Protein AF-A0A3A1WUI5-F1 (afdb_monomer_lite)

Structure (mmCIF, N/CA/C/O backbone):
data_AF-A0A3A1WUI5-F1
#
_entry.id   AF-A0A3A1WUI5-F1
#
loop_
_atom_site.group_PDB
_atom_site.id
_atom_site.type_symbol
_atom_site.label_atom_id
_atom_site.label_alt_id
_atom_site.label_comp_id
_atom_site.label_asym_id
_atom_site.label_entity_id
_atom_site.label_seq_id
_atom_site.pdbx_PDB_ins_code
_atom_site.Cartn_x
_atom_site.Cartn_y
_atom_site.Cartn_z
_atom_site.occupancy
_atom_site.B_iso_or_equiv
_atom_site.auth_seq_id
_atom_site.auth_comp_id
_atom_site.auth_asym_id
_atom_site.auth_atom_id
_atom_site.pdbx_PDB_model_num
ATOM 1 N N . MET A 1 1 ? -30.531 -6.056 -12.445 1.00 45.62 1 MET A N 1
ATOM 2 C CA . MET A 1 1 ? -31.572 -5.355 -11.660 1.00 45.62 1 MET A CA 1
ATOM 3 C C . MET A 1 1 ? -31.712 -6.040 -10.310 1.00 45.62 1 MET A C 1
ATOM 5 O O . MET A 1 1 ? -32.461 -6.998 -10.228 1.00 45.62 1 MET A O 1
ATOM 9 N N . VAL A 1 2 ? -30.991 -5.587 -9.278 1.00 35.22 2 VAL A N 1
ATOM 10 C CA . VAL A 1 2 ? -31.335 -5.880 -7.875 1.00 35.22 2 VAL A CA 1
ATOM 11 C C . VAL A 1 2 ? -30.960 -4.663 -7.017 1.00 35.22 2 VAL A C 1
ATOM 13 O O . VAL A 1 2 ? -29.803 -4.431 -6.703 1.00 35.22 2 VAL A O 1
ATOM 16 N N . ASN A 1 3 ? -31.999 -3.867 -6.777 1.00 31.77 3 ASN A N 1
ATOM 17 C CA . ASN A 1 3 ? -32.325 -2.990 -5.651 1.00 31.77 3 ASN A CA 1
ATOM 18 C C . ASN A 1 3 ? -31.252 -2.111 -4.959 1.00 31.77 3 ASN A C 1
ATOM 20 O O . ASN A 1 3 ? -30.552 -2.543 -4.050 1.00 31.77 3 ASN A O 1
ATOM 24 N N . SER A 1 4 ? -31.274 -0.816 -5.300 1.00 47.56 4 SER A N 1
ATOM 25 C CA . SER A 1 4 ? -30.608 0.304 -4.613 1.00 47.56 4 SER A CA 1
ATOM 26 C C . SER A 1 4 ? -31.592 1.104 -3.742 1.00 47.56 4 SER A C 1
ATOM 28 O O . SER A 1 4 ? -31.851 2.277 -4.006 1.00 47.56 4 SER A O 1
ATOM 30 N N . ARG A 1 5 ? -32.168 0.494 -2.704 1.00 44.25 5 ARG A N 1
ATOM 31 C CA . ARG A 1 5 ? -32.944 1.229 -1.689 1.00 44.25 5 ARG A CA 1
ATOM 32 C C . ARG A 1 5 ? -32.400 0.891 -0.308 1.00 44.25 5 ARG A C 1
ATOM 34 O O . ARG A 1 5 ? -32.576 -0.224 0.160 1.00 44.25 5 ARG A O 1
ATOM 41 N N . GLN A 1 6 ? -31.671 1.840 0.276 1.00 50.28 6 GLN A N 1
ATOM 42 C CA . GLN A 1 6 ? -31.306 1.822 1.689 1.00 50.28 6 GLN A CA 1
ATOM 43 C C . GLN A 1 6 ? -32.543 2.204 2.508 1.00 50.28 6 GLN A C 1
ATOM 45 O O . GLN A 1 6 ? -33.218 3.185 2.192 1.00 50.28 6 GLN A O 1
ATOM 50 N N . ASP A 1 7 ? -32.828 1.402 3.529 1.00 43.25 7 ASP A N 1
ATOM 51 C CA . ASP A 1 7 ? -33.959 1.557 4.439 1.00 43.25 7 ASP A CA 1
ATOM 52 C C . ASP A 1 7 ? -33.669 2.689 5.441 1.00 43.25 7 ASP A C 1
ATOM 54 O O . ASP A 1 7 ? -33.014 2.482 6.464 1.00 43.25 7 ASP A O 1
ATOM 58 N N . ALA A 1 8 ? -34.113 3.905 5.119 1.00 48.47 8 ALA A N 1
ATOM 59 C CA . ALA A 1 8 ? -34.216 5.003 6.076 1.00 48.47 8 ALA A CA 1
ATOM 60 C C . ALA A 1 8 ? -35.555 4.876 6.819 1.00 48.47 8 ALA A C 1
ATOM 62 O O . ALA A 1 8 ? -36.607 4.817 6.180 1.00 48.47 8 ALA A O 1
ATOM 63 N N . GLU A 1 9 ? -35.514 4.814 8.148 1.00 54.91 9 GLU A N 1
ATOM 64 C CA . GLU A 1 9 ? -36.695 4.727 9.012 1.00 54.91 9 GLU A CA 1
ATOM 65 C C . GLU A 1 9 ? -36.740 6.003 9.869 1.00 54.91 9 GLU A C 1
ATOM 67 O O . GLU A 1 9 ? -35.699 6.498 10.309 1.00 54.91 9 GLU A O 1
ATOM 72 N N . ILE A 1 10 ? -37.930 6.581 10.021 1.00 56.69 10 ILE A N 1
ATOM 73 C CA . ILE A 1 10 ? -38.166 7.793 10.813 1.00 56.69 10 ILE A CA 1
ATOM 74 C C . ILE A 1 10 ? -38.586 7.320 12.207 1.00 56.69 10 ILE A C 1
ATOM 76 O O . ILE A 1 10 ? -39.480 6.474 12.300 1.00 56.69 10 ILE A O 1
ATOM 80 N N . ASP A 1 11 ? -37.922 7.790 13.263 1.00 58.50 11 ASP A N 1
ATOM 81 C CA . ASP A 1 11 ? -38.319 7.472 14.638 1.00 58.50 11 ASP A CA 1
ATOM 82 C C . ASP A 1 11 ? -39.579 8.248 15.075 1.00 58.50 11 ASP A C 1
ATOM 84 O O . ASP A 1 11 ? -40.109 9.081 14.340 1.00 58.50 11 ASP A O 1
ATOM 88 N N . ASP A 1 12 ? -40.105 7.926 16.259 1.00 55.91 12 ASP A N 1
ATOM 89 C CA . ASP A 1 12 ? -41.347 8.510 16.803 1.00 55.91 12 ASP A CA 1
ATOM 90 C C . ASP A 1 12 ? -41.242 10.038 17.027 1.00 55.91 12 ASP A C 1
ATOM 92 O O . ASP A 1 12 ? -42.260 10.726 17.087 1.00 55.91 12 ASP A O 1
ATOM 96 N N . ASP A 1 13 ? -40.015 10.573 17.064 1.00 68.38 13 ASP A N 1
ATOM 97 C CA . ASP A 1 13 ? -39.696 11.998 17.210 1.00 68.38 13 ASP A CA 1
ATOM 98 C C . ASP A 1 13 ? -39.432 12.700 15.857 1.00 68.38 13 ASP A C 1
ATOM 100 O O . ASP A 1 13 ? -39.257 13.922 15.806 1.00 68.38 13 ASP A O 1
ATOM 104 N N . GLY A 1 14 ? -39.481 11.968 14.738 1.00 56.47 14 GLY A N 1
ATOM 105 C CA . GLY A 1 14 ? -39.323 12.515 13.389 1.00 56.47 14 GLY A CA 1
ATOM 106 C C . GLY A 1 14 ? -37.880 12.558 12.876 1.00 56.47 14 GLY A C 1
ATOM 107 O O . GLY A 1 14 ? -37.644 13.096 11.787 1.00 56.47 14 GLY A O 1
ATOM 108 N N . ASP A 1 15 ? -36.929 11.979 13.603 1.00 49.91 15 ASP A N 1
ATOM 109 C CA . ASP A 1 15 ? -35.526 11.928 13.219 1.00 49.91 15 ASP A CA 1
ATOM 110 C C . ASP A 1 15 ? -35.230 10.711 12.331 1.00 49.91 15 ASP A C 1
ATOM 112 O O . ASP A 1 15 ? -35.761 9.608 12.481 1.00 49.91 15 ASP A O 1
ATOM 116 N N . VAL A 1 16 ? -34.357 10.921 11.342 1.00 50.22 16 VAL A N 1
ATOM 117 C CA . VAL A 1 16 ? -33.936 9.865 10.416 1.00 50.22 16 VAL A CA 1
ATOM 118 C C . VAL A 1 16 ? -32.893 8.996 11.112 1.00 50.22 16 VAL A C 1
ATOM 120 O O . VAL A 1 16 ? -31.732 9.393 11.249 1.00 50.22 16 VAL A O 1
ATOM 123 N N . VAL A 1 17 ? -33.285 7.789 11.517 1.00 46.16 17 VAL A N 1
ATOM 124 C CA . VAL A 1 17 ? -32.397 6.849 12.208 1.00 46.16 17 VAL A CA 1
ATOM 125 C C . VAL A 1 17 ? -31.915 5.775 11.236 1.00 46.16 17 VAL A C 1
ATOM 127 O O . VAL A 1 17 ? -32.689 5.016 10.652 1.00 46.16 17 VAL A O 1
ATOM 130 N N . PHE A 1 18 ? -30.595 5.667 11.072 1.00 48.84 18 PHE A N 1
ATOM 131 C CA . PHE A 1 18 ? -29.987 4.589 10.293 1.00 48.84 18 PHE A CA 1
ATOM 132 C C . PHE A 1 18 ? -29.954 3.295 11.117 1.00 48.84 18 PHE A C 1
ATOM 134 O O . PHE A 1 18 ? -29.299 3.221 12.161 1.00 48.84 18 PHE A O 1
ATOM 141 N N . LYS A 1 19 ? -30.645 2.256 10.632 1.00 48.09 19 LYS A N 1
ATOM 142 C CA . LYS A 1 19 ? -30.745 0.942 11.283 1.00 48.09 19 LYS A CA 1
ATOM 143 C C . LYS A 1 19 ? -29.351 0.339 11.478 1.00 48.09 19 LYS A C 1
ATOM 145 O O . LYS A 1 19 ? -28.619 0.120 10.513 1.00 48.09 19 LYS A O 1
ATOM 150 N N . GLN A 1 20 ? -28.976 0.070 12.729 1.00 49.62 20 GLN A N 1
ATOM 151 C CA . GLN A 1 20 ? -27.672 -0.504 13.055 1.00 49.62 20 GLN A CA 1
ATOM 152 C C . GLN A 1 20 ? -27.514 -1.887 12.405 1.00 49.62 20 GLN A C 1
ATOM 154 O O . GLN A 1 20 ? -28.150 -2.861 12.810 1.00 49.62 20 GLN A O 1
ATOM 159 N N . GLN A 1 21 ? -26.667 -1.974 11.375 1.00 52.66 21 GLN A N 1
ATOM 160 C CA . GLN A 1 21 ? -26.238 -3.248 10.807 1.00 52.66 21 GLN A CA 1
ATOM 161 C C . GLN A 1 21 ? -25.416 -4.022 11.849 1.00 52.66 21 GLN A C 1
ATOM 163 O O . GLN A 1 21 ? -24.629 -3.443 12.597 1.00 52.66 21 GLN A O 1
ATOM 168 N N . ARG A 1 22 ? -25.664 -5.338 11.919 1.00 47.97 22 ARG A N 1
ATOM 169 C CA . ARG A 1 22 ? -25.068 -6.299 12.867 1.00 47.97 22 ARG A CA 1
ATOM 170 C C . ARG A 1 22 ? -23.553 -6.091 13.021 1.00 47.97 22 ARG A C 1
ATOM 172 O O . ARG A 1 22 ? -22.904 -5.764 12.030 1.00 47.97 22 ARG A O 1
ATOM 179 N N . PRO A 1 23 ? -22.971 -6.354 14.207 1.00 53.09 23 PRO A N 1
ATOM 180 C CA . PRO A 1 23 ? -21.544 -6.163 14.420 1.00 53.09 23 PRO A CA 1
ATOM 181 C C . PRO A 1 23 ? -20.758 -7.038 13.444 1.00 53.09 23 PRO A C 1
ATOM 183 O O . PRO A 1 23 ? -20.780 -8.267 13.536 1.00 53.09 23 PRO A O 1
ATOM 186 N N . SER A 1 24 ? -20.058 -6.408 12.504 1.00 66.12 24 SER A N 1
ATOM 187 C CA . SER A 1 24 ? -19.001 -7.087 11.773 1.00 66.12 24 SER A CA 1
ATOM 188 C C . SER A 1 24 ? -17.914 -7.482 12.769 1.00 66.12 24 SER A C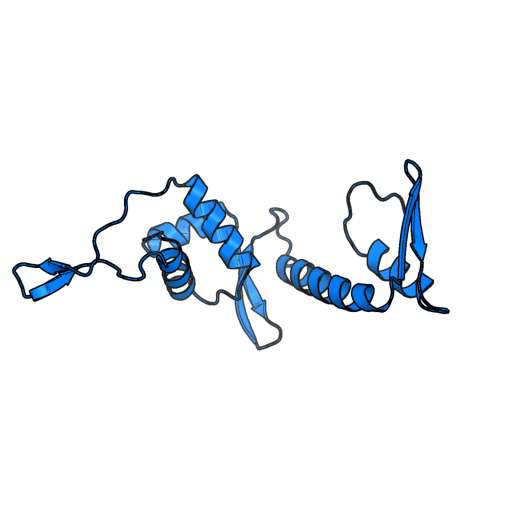 1
ATOM 190 O O . SER A 1 24 ? -17.623 -6.769 13.739 1.00 66.12 24 SER A O 1
ATOM 192 N N . THR A 1 25 ? -17.353 -8.677 12.588 1.00 87.00 25 THR A N 1
ATOM 193 C CA . THR A 1 25 ? -16.299 -9.162 13.479 1.00 87.00 25 THR A CA 1
ATOM 194 C C . THR A 1 25 ? -15.121 -8.191 13.442 1.00 87.00 25 THR A C 1
ATOM 196 O O . THR A 1 25 ? -14.843 -7.567 12.417 1.00 87.00 25 THR A O 1
ATOM 199 N N . LYS A 1 26 ? -14.404 -8.063 14.564 1.00 88.50 26 LYS A N 1
ATOM 200 C CA . LYS A 1 26 ? -13.205 -7.218 14.640 1.00 88.50 26 LYS A CA 1
ATOM 201 C C . LYS A 1 26 ? -12.238 -7.519 13.489 1.00 88.50 26 LYS A C 1
ATOM 203 O O . LYS A 1 26 ? -11.795 -6.592 12.834 1.00 88.50 26 LYS A O 1
ATOM 208 N N . ALA A 1 27 ? -12.000 -8.799 13.195 1.00 87.12 27 ALA A N 1
ATOM 209 C CA . ALA A 1 27 ? -11.146 -9.228 12.089 1.00 87.12 27 ALA A CA 1
ATOM 210 C C . ALA A 1 27 ? -11.614 -8.690 10.724 1.00 87.12 27 ALA A C 1
ATOM 212 O O . ALA A 1 27 ? -10.813 -8.116 9.999 1.00 87.12 27 ALA A O 1
ATOM 213 N N . ALA A 1 28 ? -12.910 -8.796 10.406 1.00 88.44 28 ALA A N 1
ATOM 214 C CA . ALA A 1 28 ? -13.452 -8.261 9.155 1.00 88.44 28 ALA A CA 1
ATOM 215 C C . ALA A 1 28 ? -13.330 -6.732 9.076 1.00 88.44 28 ALA A C 1
ATOM 217 O O . ALA A 1 28 ? -13.125 -6.176 8.002 1.00 88.44 28 ALA A O 1
ATOM 218 N N . ARG A 1 29 ? -13.451 -6.043 10.217 1.00 92.38 29 ARG A N 1
ATOM 219 C CA . ARG A 1 29 ? -13.282 -4.590 10.282 1.00 92.38 29 ARG A CA 1
ATOM 220 C C . ARG A 1 29 ? -11.829 -4.174 10.072 1.00 92.38 29 ARG A C 1
ATOM 222 O O . ARG A 1 29 ? -11.600 -3.210 9.354 1.00 92.38 29 ARG A O 1
ATOM 229 N N . LEU A 1 30 ? -10.878 -4.876 10.687 1.00 91.44 30 LEU A N 1
ATOM 230 C CA . LEU A 1 30 ? -9.451 -4.610 10.496 1.00 91.44 30 LEU A CA 1
ATOM 231 C C . LEU A 1 30 ? -9.045 -4.828 9.035 1.00 91.44 30 LEU A C 1
ATOM 233 O O . LEU A 1 30 ? -8.438 -3.939 8.450 1.00 91.44 30 LEU A O 1
ATOM 237 N N . ASP A 1 31 ? -9.489 -5.928 8.422 1.00 89.25 31 ASP A N 1
ATOM 238 C CA . ASP A 1 31 ? -9.264 -6.197 6.995 1.00 89.25 31 ASP A CA 1
ATOM 239 C C . ASP A 1 31 ? -9.865 -5.085 6.112 1.00 89.25 31 ASP A C 1
ATOM 241 O O . ASP A 1 31 ? -9.190 -4.524 5.254 1.00 89.25 31 ASP A O 1
ATOM 245 N N . ALA A 1 32 ? -11.099 -4.646 6.389 1.00 90.12 32 ALA A N 1
ATOM 246 C CA . ALA A 1 32 ? -11.707 -3.526 5.667 1.00 90.12 32 ALA A CA 1
ATOM 247 C C . ALA A 1 32 ? -10.938 -2.198 5.835 1.00 90.12 32 ALA A C 1
ATOM 249 O O . ALA A 1 32 ? -10.853 -1.414 4.888 1.00 90.12 32 ALA A O 1
ATOM 250 N N . ILE A 1 33 ? -10.367 -1.935 7.018 1.00 91.69 33 ILE A N 1
ATOM 251 C CA . ILE A 1 33 ? -9.512 -0.763 7.254 1.00 91.69 33 ILE A CA 1
ATOM 252 C C . ILE A 1 33 ? -8.234 -0.865 6.418 1.00 91.69 33 ILE A C 1
ATOM 254 O O . ILE A 1 33 ? -7.877 0.107 5.753 1.00 91.69 33 ILE A O 1
ATOM 258 N N . GLU A 1 34 ? -7.564 -2.017 6.413 1.00 88.62 34 GLU A N 1
ATOM 259 C CA . GLU A 1 34 ? -6.355 -2.239 5.612 1.00 88.62 34 GLU A CA 1
ATOM 260 C C . GLU A 1 34 ? -6.626 -2.026 4.121 1.00 88.62 34 GLU A C 1
ATOM 262 O O . GLU A 1 34 ? -5.922 -1.251 3.469 1.00 88.62 34 GLU A O 1
ATOM 267 N N . GLN A 1 35 ? -7.701 -2.621 3.596 1.00 83.06 35 GLN A N 1
ATOM 268 C CA . GLN A 1 35 ? -8.098 -2.448 2.197 1.00 83.06 35 GLN A CA 1
ATOM 269 C C . GLN A 1 35 ? -8.397 -0.984 1.853 1.00 83.06 35 GLN A C 1
ATOM 271 O O . GLN A 1 35 ? -7.988 -0.509 0.790 1.00 83.06 35 GLN A O 1
ATOM 276 N N . ALA A 1 36 ? -9.058 -0.240 2.746 1.00 86.75 36 ALA A N 1
ATOM 277 C CA . ALA A 1 36 ? -9.324 1.185 2.545 1.00 86.75 36 ALA A CA 1
ATOM 278 C C . ALA A 1 3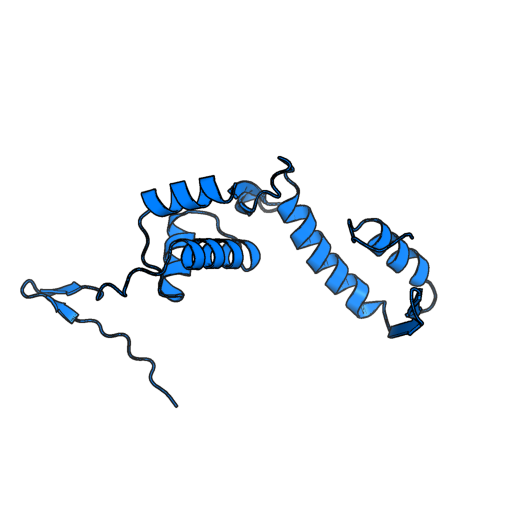6 ? -8.025 2.008 2.484 1.00 86.75 36 ALA A C 1
ATOM 280 O O . ALA A 1 36 ? -7.868 2.845 1.595 1.00 86.75 36 ALA A O 1
ATOM 281 N N . LEU A 1 37 ? -7.067 1.745 3.381 1.00 87.06 37 LEU A N 1
ATOM 282 C CA . LEU A 1 37 ? -5.769 2.432 3.391 1.00 87.06 37 LEU A CA 1
ATOM 283 C C . LEU A 1 37 ? -4.903 2.101 2.161 1.00 87.06 37 LEU A C 1
ATOM 285 O O . LEU A 1 37 ? -4.093 2.933 1.753 1.00 87.06 37 LEU A O 1
ATOM 289 N N . LEU A 1 38 ? -5.062 0.911 1.571 1.00 80.06 38 LEU A N 1
ATOM 290 C CA . LEU A 1 38 ? -4.373 0.507 0.338 1.00 80.06 38 LEU A CA 1
ATOM 291 C C . LEU A 1 38 ? -5.029 1.077 -0.929 1.00 80.06 38 LEU A C 1
ATOM 293 O O . LEU A 1 38 ? -4.340 1.338 -1.917 1.00 80.06 38 LEU A O 1
ATOM 297 N N . SER A 1 39 ? -6.349 1.265 -0.910 1.00 75.88 39 SER A N 1
ATOM 298 C CA . SER A 1 39 ? -7.129 1.639 -2.096 1.00 75.88 39 SER A CA 1
ATOM 299 C C . SER A 1 39 ? -7.225 3.150 -2.311 1.00 75.88 39 SER A C 1
ATOM 301 O O . SER A 1 39 ? -7.310 3.603 -3.455 1.00 75.88 39 SER A O 1
ATOM 303 N N . GLU A 1 40 ? -7.217 3.950 -1.242 1.00 82.88 40 GLU A N 1
ATOM 304 C CA . GLU A 1 40 ? -7.416 5.398 -1.333 1.00 82.88 40 GLU A CA 1
ATOM 305 C C . GLU A 1 40 ? -6.621 6.205 -0.293 1.00 82.88 40 GLU A C 1
ATOM 307 O O . GLU A 1 40 ? -6.108 5.698 0.701 1.00 82.88 40 GLU A O 1
ATOM 312 N N . VAL A 1 41 ? -6.511 7.519 -0.522 1.00 85.38 41 VAL A N 1
ATOM 313 C CA . VAL A 1 41 ? -5.779 8.426 0.374 1.00 85.38 41 VAL A CA 1
ATOM 314 C C . VAL A 1 41 ? -6.677 8.867 1.529 1.00 85.38 41 VAL A C 1
ATOM 316 O O . VAL A 1 41 ? -7.490 9.786 1.390 1.00 85.38 41 VAL A O 1
ATOM 319 N N . ILE A 1 42 ? -6.477 8.260 2.698 1.00 91.06 42 ILE A N 1
ATOM 320 C CA . ILE A 1 42 ? -7.220 8.574 3.921 1.00 91.06 42 ILE A CA 1
ATOM 321 C C . ILE A 1 42 ? -6.486 9.629 4.751 1.00 91.06 42 ILE A C 1
ATOM 323 O O . ILE A 1 42 ? -5.456 9.369 5.365 1.00 91.06 42 ILE A O 1
ATOM 327 N N . THR A 1 43 ? -7.039 10.836 4.822 1.00 91.38 43 THR A N 1
ATOM 328 C CA . THR A 1 43 ? -6.437 11.985 5.529 1.00 91.38 43 THR A CA 1
ATOM 329 C C . THR A 1 43 ? -6.953 12.176 6.955 1.00 91.38 43 THR A C 1
ATOM 331 O O . THR A 1 43 ? -6.336 12.871 7.763 1.00 91.38 43 THR A O 1
ATOM 334 N N . SER A 1 44 ? -8.083 11.553 7.299 1.00 92.88 44 SER A N 1
ATOM 335 C CA . SER A 1 44 ? -8.705 11.671 8.620 1.00 92.88 44 SER A CA 1
ATOM 336 C C . SER A 1 44 ? -9.484 10.412 9.003 1.00 92.88 44 SER A C 1
ATOM 338 O O . SER A 1 44 ? -9.991 9.695 8.144 1.00 92.88 44 SER A O 1
ATOM 340 N N . GLN A 1 45 ? -9.646 10.173 10.306 1.00 92.81 45 GLN A N 1
ATOM 341 C CA . GLN A 1 45 ? -10.495 9.086 10.813 1.00 92.81 45 GLN A CA 1
ATOM 342 C C . GLN A 1 45 ? -11.970 9.281 10.440 1.00 92.81 45 GLN A C 1
ATOM 344 O O . GLN A 1 45 ? -12.667 8.307 10.180 1.00 92.81 45 GLN A O 1
ATOM 349 N N . SER A 1 46 ? -12.443 10.527 10.343 1.00 92.75 46 SER A N 1
ATOM 350 C CA . SER A 1 46 ? -13.800 10.819 9.870 1.00 92.75 46 SER A CA 1
ATOM 351 C C . SER A 1 46 ? -13.991 10.435 8.402 1.00 92.75 46 SER A C 1
ATOM 353 O O . SER A 1 46 ? -15.065 9.975 8.029 1.00 92.75 46 SER A O 1
ATOM 355 N N . GLN A 1 47 ? -12.959 10.598 7.565 1.00 93.81 47 GLN A N 1
ATOM 356 C CA . GLN A 1 47 ? -12.976 10.093 6.190 1.00 93.81 47 GLN A CA 1
ATOM 357 C C . GLN A 1 47 ? -13.012 8.561 6.182 1.00 93.81 47 GLN A C 1
ATOM 359 O O . GLN A 1 47 ? -13.884 7.993 5.534 1.00 93.81 47 GLN A O 1
ATOM 364 N N . LEU A 1 48 ? -12.142 7.905 6.957 1.00 94.19 48 LEU A N 1
ATOM 365 C CA . LEU A 1 48 ? -12.114 6.442 7.069 1.00 94.19 48 LEU A CA 1
ATOM 366 C C . LEU A 1 48 ? -13.461 5.865 7.523 1.00 94.19 48 LEU A C 1
ATOM 368 O O . LEU A 1 48 ? -13.942 4.893 6.958 1.00 94.19 48 LEU A O 1
ATOM 372 N N . SER A 1 49 ? -14.105 6.497 8.505 1.00 93.81 49 SER A N 1
ATOM 373 C CA . SER A 1 49 ? -15.434 6.110 8.988 1.00 93.81 49 SER A CA 1
ATOM 374 C C . SER A 1 49 ? -16.491 6.153 7.880 1.00 93.81 49 SER A C 1
ATOM 376 O O . SER A 1 49 ? -17.285 5.225 7.767 1.00 93.81 49 SER A O 1
ATOM 378 N N . LYS A 1 50 ? -16.471 7.180 7.018 1.00 91.50 50 LYS A N 1
ATOM 379 C CA . LYS A 1 50 ? -17.396 7.280 5.877 1.00 91.50 50 LYS A CA 1
ATOM 380 C C . LYS A 1 50 ? -17.160 6.176 4.851 1.00 91.50 50 LYS A C 1
ATOM 382 O O . LYS A 1 50 ? -18.123 5.592 4.373 1.00 91.50 50 LYS A O 1
ATOM 387 N N . VAL A 1 51 ? -15.898 5.889 4.539 1.00 90.19 51 VAL A N 1
ATOM 388 C CA . VAL A 1 51 ? -15.516 4.807 3.619 1.00 90.19 51 VAL A CA 1
ATOM 389 C C . VAL A 1 51 ? -16.013 3.46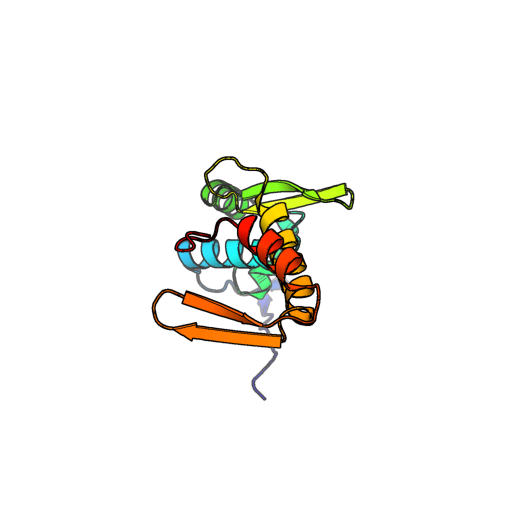8 4.156 1.00 90.19 51 VAL A C 1
ATOM 391 O O . VAL A 1 51 ? -16.727 2.743 3.474 1.00 90.19 51 VAL A O 1
ATOM 394 N N . LEU A 1 52 ? -15.731 3.181 5.422 1.00 90.50 52 LEU A N 1
ATOM 395 C CA . LEU A 1 52 ? -16.180 1.967 6.094 1.00 90.50 52 LEU A CA 1
ATOM 396 C C . LEU A 1 52 ? -17.707 1.843 6.144 1.00 90.50 52 LEU A C 1
ATOM 398 O O . LEU A 1 52 ? -18.232 0.752 5.917 1.00 90.50 52 LEU A O 1
ATOM 402 N N . ALA A 1 53 ? -18.431 2.943 6.354 1.00 90.06 53 ALA A N 1
ATOM 403 C CA . ALA A 1 53 ? -19.892 2.943 6.336 1.00 90.06 53 ALA A CA 1
ATOM 404 C C . ALA A 1 53 ? -20.461 2.526 4.967 1.00 90.06 53 ALA A C 1
ATOM 406 O O . ALA A 1 53 ? -21.450 1.796 4.921 1.00 90.06 53 ALA A O 1
ATOM 407 N N . LEU A 1 54 ? -19.809 2.898 3.854 1.00 85.81 54 LEU A N 1
ATOM 408 C CA . LEU A 1 54 ? -20.186 2.426 2.510 1.00 85.81 54 LEU A CA 1
ATOM 409 C C . LEU A 1 54 ? -20.018 0.907 2.355 1.00 85.81 54 LEU A C 1
ATOM 411 O O . LEU A 1 54 ? -20.742 0.283 1.582 1.00 85.81 54 LEU A O 1
ATOM 415 N N . HIS A 1 55 ? -19.105 0.312 3.121 1.00 82.31 55 HIS A N 1
ATOM 416 C CA . HIS A 1 55 ? -18.874 -1.131 3.187 1.00 82.31 55 HIS A CA 1
ATOM 417 C C . HIS A 1 55 ? -19.671 -1.829 4.307 1.00 82.31 55 HIS A C 1
ATOM 419 O O . HIS A 1 55 ? -19.447 -3.007 4.575 1.00 82.31 55 HIS A O 1
ATOM 425 N N . GLY A 1 56 ? -20.610 -1.129 4.956 1.00 85.12 56 GLY A N 1
ATOM 426 C CA . GLY A 1 56 ? -21.466 -1.684 6.013 1.00 85.12 56 GLY A CA 1
ATOM 427 C C . GLY A 1 56 ? -20.823 -1.734 7.404 1.00 85.12 56 GLY A C 1
ATOM 428 O O . GLY A 1 56 ? -21.322 -2.423 8.293 1.00 85.12 56 GLY A O 1
ATOM 429 N N . PHE A 1 57 ? -19.718 -1.015 7.620 1.00 86.25 57 PHE A N 1
ATOM 430 C CA . PHE A 1 57 ? -19.024 -0.922 8.905 1.00 86.25 57 PHE A CA 1
ATOM 431 C C . PHE A 1 57 ? -19.317 0.422 9.581 1.00 86.25 57 PHE A C 1
ATOM 433 O O . PHE A 1 57 ? -18.690 1.434 9.276 1.00 86.25 57 PHE A O 1
ATOM 440 N N . ASN A 1 58 ? -20.228 0.424 10.558 1.00 88.00 58 ASN A N 1
ATOM 441 C CA . ASN A 1 58 ? -20.465 1.593 11.406 1.00 88.00 58 ASN A CA 1
ATOM 442 C C . ASN A 1 58 ? -19.583 1.536 12.658 1.00 88.00 58 ASN A C 1
ATOM 444 O O . ASN A 1 58 ? -19.716 0.643 13.494 1.00 88.00 58 ASN A O 1
ATOM 448 N N . VAL A 1 59 ? -18.655 2.485 12.776 1.00 87.75 59 VAL A N 1
ATOM 449 C CA . VAL A 1 59 ? -17.597 2.481 13.794 1.00 87.75 59 VAL A CA 1
ATOM 450 C C . VAL A 1 59 ? -17.446 3.862 14.417 1.00 87.75 59 VAL A C 1
ATOM 452 O O . VAL A 1 59 ? -17.566 4.881 13.737 1.00 87.75 59 VAL A O 1
ATOM 455 N N . THR A 1 60 ? -17.167 3.906 15.720 1.00 89.06 60 THR A N 1
ATOM 456 C CA . THR A 1 60 ? -16.890 5.173 16.409 1.00 89.06 60 THR A CA 1
ATOM 457 C C . THR A 1 60 ? -15.453 5.619 16.163 1.00 89.06 60 THR A C 1
ATOM 459 O O . THR A 1 60 ? -14.576 4.808 15.852 1.00 89.06 60 THR A O 1
ATOM 462 N N . GLN A 1 61 ? -15.180 6.905 16.384 1.00 88.81 61 GLN A N 1
ATOM 463 C CA . GLN A 1 61 ? -13.818 7.434 16.314 1.00 88.81 61 GLN A CA 1
ATOM 464 C C . GLN A 1 61 ? -12.878 6.745 17.323 1.00 88.81 61 GLN A C 1
ATOM 466 O O . GLN A 1 61 ? -11.740 6.437 16.976 1.00 88.81 61 GLN A O 1
ATOM 471 N N . ALA A 1 62 ? -13.362 6.419 18.527 1.00 90.06 62 ALA A N 1
ATOM 472 C CA . ALA A 1 62 ? -12.573 5.715 19.537 1.00 90.06 62 ALA A CA 1
ATOM 473 C C . ALA A 1 62 ? -12.212 4.283 19.102 1.00 90.06 62 ALA A C 1
ATOM 475 O O . ALA A 1 62 ? -11.092 3.829 19.335 1.00 90.06 62 ALA A O 1
ATOM 476 N N . THR A 1 63 ? -13.142 3.581 18.447 1.00 91.50 63 THR A N 1
ATOM 477 C CA . THR A 1 63 ? -12.898 2.249 17.872 1.00 91.50 63 THR A CA 1
ATOM 478 C C . THR A 1 63 ? -11.858 2.325 16.762 1.00 91.50 63 THR A C 1
ATOM 480 O O . THR A 1 63 ? -10.868 1.605 16.815 1.00 91.50 63 THR A O 1
ATOM 483 N N . LEU A 1 64 ? -12.030 3.262 15.824 1.00 93.88 64 LEU A N 1
ATOM 484 C CA . LEU A 1 64 ? -11.083 3.479 14.732 1.00 93.88 64 LEU A CA 1
ATOM 485 C C . LEU A 1 64 ? -9.687 3.847 15.216 1.00 93.88 64 LEU A C 1
ATOM 487 O O . LEU A 1 64 ? -8.715 3.389 14.632 1.00 93.88 64 LEU A O 1
ATOM 491 N N . SER A 1 65 ? -9.570 4.664 16.265 1.00 92.62 65 SER A N 1
ATOM 492 C CA . SER A 1 65 ? -8.263 4.989 16.834 1.00 92.62 65 SER A CA 1
ATOM 493 C C . SER A 1 65 ? -7.547 3.730 17.308 1.00 92.62 65 SER A C 1
ATOM 495 O O . SER A 1 65 ? -6.410 3.507 16.917 1.00 92.62 65 SER A O 1
ATOM 497 N N . ARG A 1 66 ? -8.236 2.879 18.077 1.00 92.69 66 ARG A N 1
ATOM 498 C CA . ARG A 1 66 ? -7.662 1.628 18.588 1.00 92.69 66 ARG A CA 1
ATOM 499 C C . ARG A 1 66 ?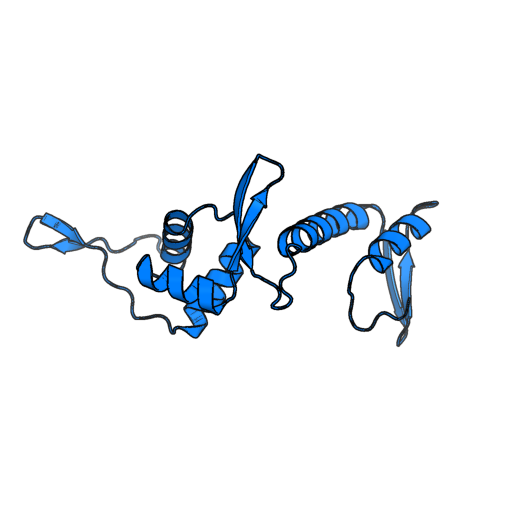 -7.323 0.643 17.476 1.00 92.69 66 ARG A C 1
ATOM 501 O O . ARG A 1 66 ? -6.276 0.019 17.538 1.00 92.69 66 ARG A O 1
ATOM 508 N N . ASP A 1 67 ? -8.193 0.510 16.478 1.00 93.81 67 ASP A N 1
ATOM 509 C CA . ASP A 1 67 ? -7.953 -0.380 15.342 1.00 93.81 67 ASP A CA 1
ATOM 510 C C . ASP A 1 67 ? -6.742 0.094 14.513 1.00 93.81 67 ASP A C 1
ATOM 512 O O . ASP A 1 67 ? -5.911 -0.719 14.122 1.00 93.81 67 ASP A O 1
ATOM 516 N N . LEU A 1 68 ? -6.606 1.408 14.285 1.00 92.44 68 LEU A N 1
ATOM 517 C CA . LEU A 1 68 ? -5.448 1.996 13.600 1.00 92.44 68 LEU A CA 1
ATOM 518 C C . LEU A 1 68 ? -4.151 1.782 14.388 1.00 92.44 68 LEU A C 1
ATOM 520 O O . LEU A 1 68 ? -3.127 1.474 13.783 1.00 92.44 68 LEU A O 1
ATOM 524 N N . ASP A 1 69 ? -4.194 1.917 15.714 1.00 89.69 69 ASP A N 1
ATOM 525 C CA . ASP A 1 69 ? -3.048 1.620 16.577 1.00 89.69 69 ASP A CA 1
ATOM 526 C C . ASP A 1 69 ? -2.681 0.123 16.510 1.00 89.69 69 ASP A C 1
ATOM 528 O O . ASP A 1 69 ? -1.507 -0.227 16.420 1.00 89.69 69 ASP A O 1
ATOM 532 N N . GLU A 1 70 ? -3.678 -0.767 16.495 1.00 90.38 70 GLU A N 1
ATOM 533 C CA . GLU A 1 70 ? -3.491 -2.224 16.446 1.00 90.38 70 GLU A CA 1
ATOM 534 C C . GLU A 1 70 ? -2.838 -2.707 15.149 1.00 90.38 70 GLU A C 1
ATOM 536 O O . GLU A 1 70 ? -1.955 -3.564 15.190 1.00 90.38 70 GLU A O 1
ATOM 541 N N . ILE A 1 71 ? -3.216 -2.126 14.009 1.00 85.38 71 ILE A N 1
ATOM 542 C CA . ILE A 1 71 ? -2.598 -2.431 12.708 1.00 85.38 71 ILE A CA 1
ATOM 543 C C . ILE A 1 71 ? -1.334 -1.598 12.444 1.00 85.38 71 ILE A C 1
ATOM 545 O O . ILE A 1 71 ? -0.807 -1.599 11.333 1.00 85.38 71 ILE A O 1
ATOM 549 N N . ASN A 1 72 ? -0.836 -0.872 13.451 1.00 85.69 72 ASN A N 1
ATOM 550 C CA . ASN A 1 72 ? 0.336 0.001 13.359 1.00 85.69 72 ASN A CA 1
ATOM 551 C C . ASN A 1 72 ? 0.242 1.032 12.219 1.00 85.69 72 ASN A C 1
ATOM 553 O O . ASN A 1 72 ? 1.232 1.319 11.541 1.00 85.69 72 ASN A O 1
ATOM 557 N N . ALA A 1 73 ? -0.942 1.600 11.982 1.00 86.81 73 ALA A N 1
ATOM 558 C CA . ALA A 1 73 ? -1.117 2.636 10.977 1.00 86.81 73 ALA A CA 1
ATOM 559 C C . ALA A 1 73 ? -0.400 3.929 11.394 1.00 86.81 73 ALA A C 1
ATOM 561 O O . ALA A 1 73 ? -0.568 4.445 12.500 1.00 86.81 73 ALA A O 1
ATOM 562 N N . VAL A 1 74 ? 0.369 4.504 10.474 1.00 85.56 74 VAL A N 1
ATOM 563 C CA . VAL A 1 74 ? 1.157 5.718 10.701 1.00 85.56 74 VAL A CA 1
ATOM 564 C C . VAL A 1 74 ? 0.658 6.866 9.838 1.00 85.56 74 VAL A C 1
ATOM 566 O O . VAL A 1 74 ? 0.157 6.678 8.731 1.00 85.56 74 VAL A O 1
ATOM 569 N N . LYS A 1 75 ? 0.816 8.093 10.339 1.00 85.81 75 LYS A N 1
ATOM 570 C CA . LYS A 1 75 ? 0.580 9.305 9.552 1.00 85.81 75 LYS A CA 1
ATOM 571 C C . LYS A 1 75 ? 1.848 9.695 8.818 1.00 85.81 75 LYS A C 1
ATOM 573 O O . LYS A 1 75 ? 2.881 9.916 9.450 1.00 85.81 75 LYS A O 1
ATOM 578 N N . ILE A 1 76 ? 1.751 9.881 7.512 1.00 80.31 76 ILE A N 1
ATOM 579 C CA . ILE A 1 76 ? 2.853 10.402 6.710 1.00 80.31 76 ILE A CA 1
ATOM 580 C C . ILE A 1 76 ? 2.442 11.657 5.952 1.00 80.31 76 ILE A C 1
ATOM 582 O O . ILE A 1 76 ? 1.259 11.897 5.713 1.00 80.31 76 ILE A O 1
ATOM 586 N N . ARG A 1 77 ? 3.432 12.457 5.555 1.00 79.19 77 ARG A N 1
ATOM 587 C CA . ARG A 1 77 ? 3.223 13.603 4.673 1.00 79.19 77 ARG A CA 1
ATOM 588 C C . ARG A 1 77 ? 3.421 13.177 3.221 1.00 79.19 77 ARG A C 1
ATOM 590 O O . ARG A 1 77 ? 4.472 12.659 2.862 1.00 79.19 77 ARG A O 1
ATOM 597 N N . LEU A 1 78 ? 2.400 13.413 2.409 1.00 72.81 78 LEU A N 1
ATOM 598 C CA . LEU A 1 78 ? 2.391 13.180 0.973 1.00 72.81 78 LEU A CA 1
ATOM 599 C C . LEU A 1 78 ? 3.214 14.245 0.241 1.00 72.81 78 LEU A C 1
ATOM 601 O O . LEU A 1 78 ? 3.460 15.335 0.757 1.00 72.81 78 LEU A O 1
ATOM 605 N N . THR A 1 79 ? 3.567 13.958 -1.012 1.00 68.94 79 THR A N 1
ATOM 606 C CA . THR A 1 79 ? 4.272 14.903 -1.902 1.00 68.94 79 THR A CA 1
ATOM 607 C C . THR A 1 79 ? 3.482 16.176 -2.198 1.00 68.94 79 THR A C 1
ATOM 609 O O . THR A 1 79 ? 4.078 17.190 -2.534 1.00 68.94 79 THR A O 1
ATOM 612 N N . ASP A 1 80 ? 2.156 16.138 -2.065 1.00 75.38 80 ASP A N 1
ATOM 613 C CA . ASP A 1 80 ? 1.281 17.309 -2.197 1.00 75.38 80 ASP A CA 1
ATOM 614 C C . ASP A 1 80 ? 1.116 18.093 -0.875 1.00 75.38 80 ASP A C 1
ATOM 616 O O . ASP A 1 80 ? 0.344 19.046 -0.803 1.00 75.38 80 ASP A O 1
ATOM 620 N N . GLY A 1 81 ? 1.830 17.693 0.184 1.00 76.69 81 GLY A N 1
ATOM 621 C CA . GLY A 1 81 ? 1.836 18.342 1.495 1.00 76.69 81 GLY A CA 1
ATOM 622 C C . GLY A 1 81 ? 0.756 17.860 2.469 1.00 76.69 81 GLY A C 1
ATOM 623 O O . GLY A 1 81 ? 0.862 18.149 3.672 1.00 76.69 81 GLY A O 1
ATOM 624 N N . ARG A 1 82 ? -0.245 17.096 2.010 1.00 82.69 82 ARG A N 1
ATOM 625 C CA . ARG A 1 82 ? -1.301 16.544 2.877 1.00 82.69 82 ARG A CA 1
ATOM 626 C C . ARG A 1 82 ? -0.744 15.464 3.804 1.00 82.69 82 ARG A C 1
ATOM 628 O O . ARG A 1 82 ? 0.268 14.840 3.507 1.00 82.69 82 ARG A O 1
ATOM 635 N N . ILE A 1 83 ? -1.402 15.250 4.942 1.00 82.50 83 ILE A N 1
ATOM 636 C CA . ILE A 1 83 ? -1.073 14.162 5.872 1.00 82.50 83 ILE A CA 1
ATOM 637 C C . ILE A 1 83 ? -2.105 13.050 5.693 1.00 82.50 83 ILE A C 1
ATOM 639 O O . ILE A 1 83 ? -3.302 13.334 5.703 1.00 82.50 83 ILE A O 1
ATOM 643 N N . ALA A 1 84 ? -1.651 11.809 5.536 1.00 87.31 84 ALA A N 1
ATOM 644 C CA . ALA A 1 84 ? -2.509 10.643 5.344 1.00 87.31 84 ALA A CA 1
ATOM 645 C C . ALA A 1 84 ? -2.074 9.458 6.212 1.00 87.31 84 ALA A C 1
ATOM 647 O O . ALA A 1 84 ? -0.900 9.343 6.567 1.00 87.31 84 ALA A O 1
ATOM 648 N N . TYR A 1 85 ? -3.035 8.607 6.558 1.00 87.69 85 TYR A N 1
ATOM 649 C CA . TYR A 1 85 ? -2.821 7.329 7.227 1.00 87.69 85 TYR A CA 1
ATOM 650 C C . TYR A 1 85 ? -2.360 6.280 6.218 1.00 87.69 85 TYR A C 1
ATOM 652 O O . TYR A 1 85 ? -2.919 6.198 5.126 1.00 87.69 85 TYR A O 1
ATOM 660 N N . VAL A 1 86 ? -1.381 5.467 6.608 1.00 83.31 86 VAL A N 1
ATOM 661 C CA . VAL A 1 86 ? -0.911 4.298 5.857 1.00 83.31 86 VAL A CA 1
ATOM 662 C C . VAL A 1 86 ? -0.565 3.156 6.796 1.00 83.31 86 VAL A C 1
ATOM 664 O O . VAL A 1 86 ? -0.243 3.394 7.958 1.00 83.31 86 VAL A O 1
ATOM 667 N N . LEU A 1 87 ? -0.621 1.925 6.291 1.00 81.75 87 LEU A N 1
ATOM 668 C CA . LEU A 1 87 ? -0.256 0.743 7.064 1.00 81.75 87 LEU A CA 1
ATOM 669 C C . LEU A 1 87 ? 1.250 0.753 7.361 1.00 81.75 87 LEU A C 1
ATOM 671 O O . LEU A 1 87 ? 2.056 0.957 6.455 1.00 81.75 87 LEU A O 1
ATOM 675 N N . GLY A 1 88 ? 1.633 0.570 8.624 1.00 66.12 88 GLY A N 1
ATOM 676 C CA . GLY A 1 88 ? 3.028 0.361 8.995 1.00 66.12 88 GLY A CA 1
ATOM 677 C C . GLY A 1 88 ? 3.424 -1.088 8.732 1.00 66.12 88 GLY A C 1
ATOM 678 O O . GLY A 1 88 ? 2.695 -2.005 9.087 1.00 66.12 88 GLY A O 1
ATOM 679 N N . ASP A 1 89 ? 4.598 -1.323 8.155 1.00 60.41 89 ASP A N 1
ATOM 680 C CA . ASP A 1 89 ? 5.100 -2.673 7.849 1.00 60.41 89 ASP A CA 1
ATOM 681 C C . ASP A 1 89 ? 5.646 -3.433 9.078 1.00 60.41 89 ASP A C 1
ATOM 683 O O . ASP A 1 89 ? 6.371 -4.417 8.943 1.00 60.41 89 ASP A O 1
ATOM 687 N N . GLY A 1 90 ? 5.344 -2.970 10.296 1.00 43.19 90 GLY A N 1
ATOM 688 C CA . GLY A 1 90 ? 5.860 -3.544 11.542 1.00 43.19 90 GLY A CA 1
ATOM 689 C C . GLY A 1 90 ? 7.369 -3.358 11.758 1.00 43.19 90 GLY A C 1
ATOM 690 O O . GLY A 1 90 ? 7.873 -3.724 12.817 1.00 43.19 90 GLY A O 1
ATOM 691 N N . THR A 1 91 ? 8.095 -2.750 10.813 1.00 43.22 91 THR A N 1
ATOM 692 C CA . THR A 1 91 ? 9.545 -2.500 10.919 1.00 43.22 91 THR A CA 1
ATOM 693 C C . THR A 1 91 ? 9.881 -1.046 11.260 1.00 43.22 91 THR A C 1
ATOM 695 O O . THR A 1 91 ? 11.043 -0.646 11.265 1.00 43.22 91 THR A O 1
ATOM 698 N N . GLY A 1 92 ? 8.863 -0.237 11.582 1.00 42.12 92 GLY A N 1
ATOM 699 C CA . GLY A 1 92 ? 9.022 1.196 11.845 1.00 42.12 92 GLY A CA 1
ATOM 700 C C . GLY A 1 92 ? 9.402 1.992 10.595 1.00 42.12 92 GLY A C 1
ATOM 701 O O . GLY A 1 92 ? 9.811 3.152 10.704 1.00 42.12 92 GLY A O 1
ATOM 702 N N . ASN A 1 93 ? 9.278 1.390 9.410 1.00 41.38 93 ASN A N 1
ATOM 703 C CA . ASN A 1 93 ? 9.777 1.987 8.193 1.00 41.38 93 ASN A CA 1
ATOM 704 C C . ASN A 1 93 ? 8.688 2.835 7.536 1.00 41.38 93 ASN A C 1
ATOM 706 O O . ASN A 1 93 ? 7.580 2.397 7.232 1.00 41.38 93 ASN A O 1
ATOM 710 N N . ARG A 1 94 ? 9.025 4.100 7.296 1.00 47.22 94 ARG A N 1
ATOM 711 C CA . ARG A 1 94 ? 8.166 5.148 6.719 1.00 47.22 94 ARG A CA 1
ATOM 712 C C . ARG A 1 94 ? 7.868 4.921 5.223 1.00 47.22 94 ARG A C 1
ATOM 714 O O . ARG A 1 94 ? 7.534 5.869 4.518 1.00 47.22 94 ARG A O 1
ATOM 721 N N . HIS A 1 95 ? 8.014 3.686 4.744 1.00 44.16 95 HIS A N 1
ATOM 722 C CA . HIS A 1 95 ? 8.144 3.327 3.335 1.00 44.16 95 HIS A CA 1
ATOM 723 C C . HIS A 1 95 ? 6.857 2.830 2.684 1.00 44.16 95 HIS A C 1
ATOM 725 O O . HIS A 1 95 ? 6.865 2.678 1.475 1.00 44.16 95 HIS A O 1
ATOM 731 N N . ALA A 1 96 ? 5.745 2.651 3.405 1.00 45.06 96 ALA A N 1
ATOM 732 C CA . ALA A 1 96 ? 4.507 2.116 2.819 1.00 45.06 96 ALA A CA 1
ATOM 733 C C . ALA A 1 96 ? 3.964 2.931 1.624 1.00 45.06 96 ALA A C 1
ATOM 735 O O . ALA A 1 96 ? 3.344 2.380 0.720 1.00 45.06 96 ALA A O 1
ATOM 736 N N . MET A 1 97 ? 4.225 4.243 1.568 1.00 43.81 97 MET A N 1
ATOM 737 C CA . MET A 1 97 ? 3.903 5.042 0.377 1.00 43.81 97 MET A CA 1
ATOM 738 C C . MET A 1 97 ? 4.981 5.080 -0.683 1.00 43.81 97 MET A C 1
ATOM 740 O O . MET A 1 97 ? 4.637 5.304 -1.842 1.00 43.81 97 MET A O 1
ATOM 744 N N . ASP A 1 98 ? 6.239 4.862 -0.311 1.00 46.06 98 ASP A N 1
ATOM 745 C CA . ASP A 1 98 ? 7.267 4.609 -1.308 1.00 46.06 98 ASP A CA 1
ATOM 746 C C . ASP A 1 98 ? 6.970 3.274 -1.981 1.00 46.06 98 ASP A C 1
ATOM 748 O O . ASP A 1 98 ? 6.877 3.267 -3.192 1.00 46.06 98 ASP A O 1
ATOM 752 N N . THR A 1 99 ? 6.666 2.190 -1.266 1.00 45.97 99 THR A N 1
ATOM 753 C CA . THR A 1 99 ? 6.314 0.899 -1.877 1.00 45.97 99 THR A CA 1
ATOM 754 C C . THR A 1 99 ? 5.036 0.958 -2.701 1.00 45.97 99 THR A C 1
ATOM 756 O O . THR A 1 99 ? 5.093 0.576 -3.853 1.00 45.97 99 THR A O 1
ATOM 759 N N . VAL A 1 100 ? 3.915 1.524 -2.232 1.00 47.47 100 VAL A N 1
ATOM 760 C CA . VAL A 1 100 ? 2.682 1.565 -3.061 1.00 47.47 100 VAL A CA 1
ATOM 761 C C . VAL A 1 100 ? 2.836 2.463 -4.301 1.00 47.47 100 VAL A C 1
ATOM 763 O O . VAL A 1 100 ? 2.321 2.144 -5.377 1.00 47.47 100 VAL A O 1
ATOM 766 N N . ARG A 1 101 ? 3.557 3.592 -4.202 1.00 47.66 101 ARG A N 1
ATOM 767 C CA . ARG A 1 101 ? 3.824 4.455 -5.369 1.00 47.66 101 ARG A CA 1
ATOM 768 C C . ARG A 1 101 ? 4.886 3.874 -6.287 1.00 47.66 101 ARG A C 1
ATOM 770 O O . ARG A 1 101 ? 4.730 4.009 -7.497 1.00 47.66 101 ARG A O 1
ATOM 777 N N . ILE A 1 102 ? 5.924 3.246 -5.740 1.00 51.38 102 ILE A N 1
ATOM 778 C CA . ILE A 1 102 ? 6.929 2.501 -6.496 1.00 51.38 102 ILE A CA 1
ATOM 779 C C . ILE A 1 102 ? 6.223 1.351 -7.199 1.00 51.38 102 ILE A C 1
ATOM 781 O O . ILE A 1 102 ? 6.304 1.316 -8.407 1.00 51.38 102 ILE A O 1
ATOM 785 N N . ASP A 1 103 ? 5.415 0.531 -6.539 1.00 55.62 103 ASP A N 1
ATOM 786 C CA . ASP A 1 103 ? 4.686 -0.588 -7.146 1.00 55.62 103 ASP A CA 1
ATOM 787 C C . ASP A 1 103 ? 3.779 -0.135 -8.292 1.00 55.62 103 ASP A C 1
ATOM 789 O O . ASP A 1 103 ? 3.821 -0.709 -9.378 1.00 55.62 103 ASP A O 1
ATOM 793 N N . GLN A 1 104 ? 3.007 0.944 -8.119 1.00 54.25 104 GLN A N 1
ATOM 794 C CA . GLN A 1 104 ? 2.174 1.463 -9.209 1.00 54.25 104 GLN A CA 1
ATOM 795 C C . GLN A 1 104 ? 2.986 2.137 -10.327 1.00 54.25 104 GLN A C 1
ATOM 797 O O . GLN A 1 104 ? 2.605 2.062 -11.497 1.00 54.25 104 GLN A O 1
ATOM 802 N N . GLN A 1 105 ? 4.079 2.830 -9.999 1.00 55.00 105 GLN A N 1
ATOM 803 C CA . GLN A 1 105 ? 4.964 3.455 -10.983 1.00 55.00 105 GLN A CA 1
ATOM 804 C C . GLN A 1 105 ? 5.756 2.400 -11.755 1.00 55.00 105 GLN A C 1
ATOM 806 O O . GLN A 1 105 ? 5.881 2.501 -12.970 1.00 55.00 105 GLN A O 1
ATOM 811 N N . VAL A 1 106 ? 6.239 1.371 -11.074 1.00 60.62 106 VAL A N 1
ATOM 812 C CA . VAL A 1 106 ? 6.902 0.190 -11.614 1.00 60.62 106 VAL A CA 1
ATOM 813 C C . VAL A 1 106 ? 5.929 -0.573 -12.494 1.00 60.62 106 VAL A C 1
ATOM 815 O O . VAL A 1 106 ? 6.253 -0.795 -13.653 1.00 60.62 106 VAL A O 1
ATOM 818 N N . ALA A 1 107 ? 4.705 -0.852 -12.041 1.00 63.41 107 ALA A N 1
ATOM 819 C CA . ALA A 1 107 ? 3.679 -1.489 -12.866 1.00 63.41 107 ALA A CA 1
ATOM 820 C C . ALA A 1 107 ? 3.385 -0.685 -14.145 1.00 63.41 107 ALA A C 1
ATOM 822 O O . ALA A 1 107 ? 3.364 -1.250 -15.238 1.00 63.41 107 ALA A O 1
ATOM 823 N N . ARG A 1 108 ? 3.237 0.645 -14.044 1.00 62.44 108 ARG A N 1
ATOM 824 C CA . ARG A 1 108 ? 3.046 1.530 -15.211 1.00 62.44 108 ARG A CA 1
ATOM 825 C C . ARG A 1 108 ? 4.255 1.563 -16.142 1.00 62.44 108 ARG A C 1
ATOM 827 O O . ARG A 1 108 ? 4.089 1.612 -17.356 1.00 62.44 108 ARG A O 1
ATOM 834 N N . THR A 1 109 ? 5.461 1.545 -1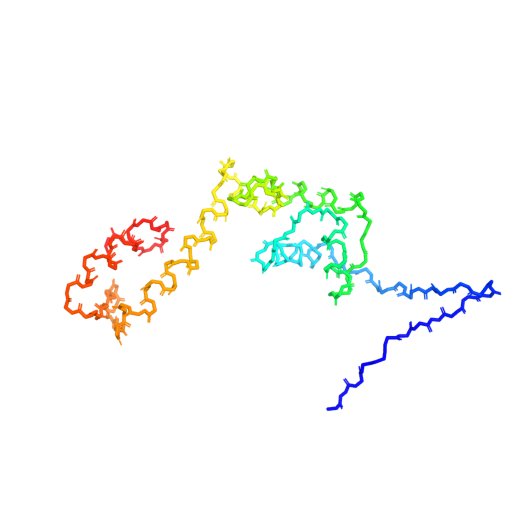5.586 1.00 62.88 109 THR A N 1
ATOM 835 C CA . THR A 1 109 ? 6.695 1.653 -16.369 1.00 62.88 109 THR A CA 1
ATOM 836 C C . THR A 1 109 ? 7.030 0.326 -17.051 1.00 62.88 109 THR A C 1
ATOM 838 O O . THR A 1 109 ? 7.404 0.310 -18.218 1.00 62.88 109 THR A O 1
ATOM 841 N N . LEU A 1 110 ? 6.826 -0.800 -16.367 1.00 68.62 110 LEU A N 1
ATOM 842 C CA . LEU A 1 110 ? 7.000 -2.138 -16.926 1.00 68.62 110 LEU A CA 1
ATOM 843 C C . LEU A 1 110 ? 5.916 -2.478 -17.960 1.00 68.62 110 LEU A C 1
ATOM 845 O O . LEU A 1 110 ? 6.229 -3.128 -18.954 1.00 68.62 110 LEU A O 1
ATOM 849 N N . SER A 1 111 ? 4.682 -1.982 -17.796 1.00 68.69 111 SER A N 1
ATOM 850 C CA . SER A 1 111 ? 3.556 -2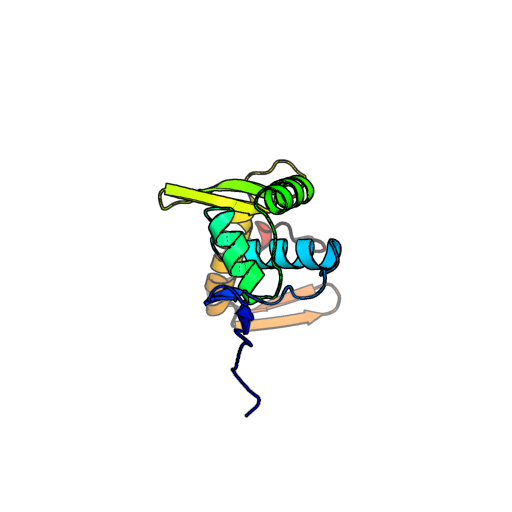.225 -18.718 1.00 68.69 111 SER A CA 1
ATOM 851 C C . SER A 1 111 ? 3.823 -1.813 -20.173 1.00 68.69 111 SER A C 1
ATOM 853 O O . SER A 1 111 ? 3.151 -2.329 -21.061 1.00 68.69 111 SER A O 1
ATOM 855 N N . GLY A 1 112 ? 4.752 -0.886 -20.428 1.00 77.69 112 GLY A N 1
ATOM 856 C CA . GLY A 1 112 ? 5.147 -0.480 -21.785 1.00 77.69 112 GLY A CA 1
ATOM 857 C C . GLY A 1 112 ? 6.491 -1.045 -22.250 1.00 77.69 112 GLY A C 1
ATOM 858 O O . GLY A 1 112 ? 6.874 -0.840 -23.399 1.00 77.69 112 GLY A O 1
ATOM 859 N N . LEU A 1 113 ? 7.226 -1.718 -21.362 1.00 86.06 113 LEU A N 1
ATOM 860 C CA . LEU A 1 113 ? 8.595 -2.177 -21.606 1.00 86.06 113 LEU A CA 1
ATOM 861 C C . LEU A 1 113 ? 8.723 -3.698 -21.625 1.00 86.06 113 LEU A C 1
ATOM 863 O O . LEU A 1 113 ? 9.731 -4.200 -22.106 1.00 86.06 113 LEU A O 1
ATOM 867 N N . VAL A 1 114 ? 7.725 -4.427 -21.130 1.00 88.94 114 VAL A N 1
ATOM 868 C CA . VAL A 1 114 ? 7.675 -5.888 -21.183 1.00 88.94 114 VAL A CA 1
ATOM 869 C C . VAL A 1 114 ? 6.742 -6.310 -22.310 1.00 88.94 114 VAL A C 1
ATOM 871 O O . VAL A 1 114 ? 5.550 -6.019 -22.279 1.00 88.94 114 VAL A O 1
ATOM 874 N N . THR A 1 115 ? 7.289 -6.990 -23.313 1.00 90.94 115 THR A N 1
ATOM 875 C CA . THR A 1 115 ? 6.523 -7.486 -24.465 1.00 90.94 115 THR A CA 1
ATOM 876 C C . THR A 1 115 ? 6.031 -8.911 -24.255 1.00 90.94 115 THR A C 1
ATOM 878 O O . THR A 1 115 ? 4.972 -9.270 -24.756 1.00 90.94 115 THR A O 1
ATOM 881 N N . GLU A 1 116 ? 6.793 -9.726 -23.524 1.00 91.31 116 GLU A N 1
ATOM 882 C CA . GLU A 1 116 ? 6.466 -11.127 -23.259 1.00 91.31 116 GLU A CA 1
ATOM 883 C C . GLU A 1 116 ? 7.152 -11.601 -21.974 1.00 91.31 116 GLU A C 1
ATOM 885 O O . GLU A 1 116 ? 8.249 -11.145 -21.644 1.00 91.31 116 GLU A O 1
ATOM 890 N N . VAL A 1 117 ? 6.526 -12.548 -21.274 1.00 92.06 117 VAL A N 1
ATOM 891 C CA . VAL A 1 117 ? 7.120 -13.256 -20.137 1.00 92.06 117 VAL A CA 1
ATOM 892 C C . VAL A 1 117 ? 6.952 -14.758 -20.342 1.00 92.06 117 VAL A C 1
ATOM 894 O O . VAL A 1 117 ? 5.837 -15.244 -20.523 1.00 92.06 117 VAL A O 1
ATOM 897 N N . ALA A 1 118 ? 8.058 -15.489 -20.270 1.00 93.12 118 ALA A N 1
ATOM 898 C CA . ALA A 1 118 ? 8.104 -16.945 -20.291 1.00 93.12 118 ALA A CA 1
ATOM 899 C C . ALA A 1 118 ? 8.784 -17.465 -19.018 1.00 93.12 118 ALA A C 1
ATOM 901 O O . ALA A 1 118 ? 9.477 -16.727 -18.319 1.00 93.12 118 ALA A O 1
ATOM 902 N N . HIS A 1 119 ? 8.600 -18.744 -18.701 1.00 95.31 119 HIS A N 1
ATOM 903 C CA . HIS A 1 119 ? 9.251 -19.364 -17.550 1.00 95.31 119 HIS A CA 1
ATOM 904 C C . HIS A 1 119 ? 9.661 -20.804 -17.854 1.00 95.31 119 HIS A C 1
ATOM 906 O O . HIS A 1 119 ? 9.008 -21.502 -18.631 1.00 95.31 119 HIS A O 1
ATOM 912 N N . ALA A 1 120 ? 10.746 -21.241 -17.222 1.00 91.12 120 ALA A N 1
ATOM 913 C CA . ALA A 1 120 ? 11.231 -22.611 -17.240 1.00 91.12 120 ALA A CA 1
ATOM 914 C C . ALA A 1 120 ? 11.835 -22.939 -15.869 1.00 91.12 120 ALA A C 1
ATOM 916 O O . ALA A 1 120 ? 12.913 -22.458 -15.521 1.00 91.12 120 ALA A O 1
ATOM 917 N N . ASN A 1 121 ? 11.138 -23.768 -15.087 1.00 93.56 121 ASN A N 1
ATOM 918 C CA . ASN A 1 121 ? 11.504 -24.097 -13.706 1.00 93.56 121 ASN A CA 1
ATOM 919 C C . ASN A 1 121 ? 11.723 -22.836 -12.850 1.00 93.56 121 ASN A C 1
ATOM 921 O O . ASN A 1 121 ? 10.784 -22.089 -12.597 1.00 93.56 121 ASN A O 1
ATOM 925 N N . ASN A 1 122 ? 12.956 -22.606 -12.402 1.00 92.12 122 ASN A N 1
ATOM 926 C CA . ASN A 1 122 ? 13.362 -21.483 -11.563 1.00 92.12 122 ASN A CA 1
ATOM 927 C C . ASN A 1 122 ? 13.859 -20.267 -12.364 1.00 92.12 122 ASN A C 1
ATOM 929 O O . ASN A 1 122 ? 14.426 -19.354 -11.771 1.00 92.12 122 ASN A O 1
ATOM 933 N N . ILE A 1 123 ? 13.693 -20.261 -13.691 1.00 93.00 123 ILE A N 1
ATOM 934 C CA . ILE A 1 123 ? 14.098 -19.159 -14.568 1.00 93.00 123 ILE A CA 1
ATOM 935 C C . ILE A 1 123 ? 12.850 -18.498 -15.145 1.00 93.00 123 ILE A C 1
ATOM 937 O O . ILE A 1 123 ? 11.994 -19.164 -15.730 1.00 93.00 123 ILE A O 1
ATOM 941 N N . VAL A 1 124 ? 12.780 -17.174 -15.025 1.00 93.31 124 VAL A N 1
ATOM 942 C CA . VAL A 1 124 ? 11.795 -16.331 -15.709 1.00 93.31 124 VAL A CA 1
ATOM 943 C C . VAL A 1 124 ? 12.523 -15.535 -16.786 1.00 93.31 124 VAL A C 1
ATOM 945 O O . VAL A 1 124 ? 13.541 -14.903 -16.517 1.00 93.31 124 VAL A O 1
ATOM 948 N N . VAL A 1 125 ? 12.015 -15.581 -18.014 1.00 93.88 125 VAL A N 1
ATOM 949 C CA . VAL A 1 125 ? 12.561 -14.858 -19.166 1.00 93.88 125 VAL A CA 1
ATOM 950 C C . VAL A 1 125 ? 11.605 -13.731 -19.523 1.00 93.88 125 VAL A C 1
ATOM 952 O O . VAL A 1 125 ? 10.435 -13.971 -19.815 1.00 93.88 125 VAL A O 1
ATOM 955 N N . ILE A 1 126 ? 12.111 -12.501 -19.516 1.00 93.31 126 ILE A N 1
ATOM 956 C CA . ILE A 1 126 ? 11.346 -11.294 -19.829 1.00 93.31 126 ILE A CA 1
ATOM 957 C C . ILE A 1 126 ? 11.857 -10.730 -21.155 1.00 93.31 126 ILE A C 1
ATOM 959 O O . ILE A 1 126 ? 13.029 -10.370 -21.272 1.00 93.31 126 ILE A O 1
ATOM 963 N N . HIS A 1 127 ? 10.978 -10.627 -22.150 1.00 93.69 127 HIS A N 1
ATOM 964 C CA . HIS A 1 127 ? 11.271 -9.935 -23.401 1.00 93.69 127 HIS A CA 1
ATOM 965 C C . HIS A 1 127 ? 10.902 -8.462 -23.285 1.00 93.69 127 HIS A C 1
ATOM 967 O O . HIS A 1 127 ? 9.872 -8.095 -22.715 1.00 93.69 127 HIS A O 1
ATOM 973 N N . THR A 1 128 ? 11.760 -7.618 -23.846 1.00 94.00 128 THR A N 1
ATOM 974 C CA . THR A 1 128 ? 11.624 -6.162 -23.819 1.00 94.00 128 THR A CA 1
ATOM 975 C C . THR A 1 128 ? 12.049 -5.582 -25.173 1.00 94.00 128 THR A C 1
ATOM 977 O O . THR A 1 128 ? 12.809 -6.237 -25.896 1.00 94.00 128 THR A O 1
ATOM 980 N N . PRO A 1 129 ? 11.608 -4.366 -25.546 1.00 91.19 129 PRO A N 1
ATOM 981 C CA . PRO A 1 129 ? 12.132 -3.672 -26.716 1.00 91.19 129 PRO A CA 1
ATOM 982 C C . PRO A 1 129 ? 13.643 -3.427 -26.609 1.00 91.19 129 PRO A C 1
ATOM 984 O O . PRO A 1 129 ? 14.214 -3.368 -25.515 1.00 91.19 129 PRO A O 1
ATOM 987 N N . SER A 1 130 ? 14.300 -3.227 -27.752 1.00 90.31 130 SER A N 1
ATOM 988 C CA . SER A 1 130 ? 15.736 -2.940 -27.799 1.00 90.31 130 SER A CA 1
ATOM 989 C C . SER A 1 130 ? 16.106 -1.771 -26.877 1.00 90.31 130 SER A C 1
ATOM 991 O O . SER A 1 130 ? 15.566 -0.675 -26.998 1.00 90.31 130 SER A O 1
ATOM 993 N N . GLY A 1 131 ? 17.038 -2.016 -25.951 1.00 87.00 131 GLY A N 1
ATOM 994 C CA . GLY A 1 131 ? 17.529 -1.016 -24.996 1.00 87.00 131 GLY A CA 1
ATOM 995 C C . GLY A 1 131 ? 16.760 -0.922 -23.672 1.00 87.00 131 GLY A C 1
ATOM 996 O O . GLY A 1 131 ? 17.233 -0.241 -22.766 1.00 87.00 131 GLY A O 1
ATOM 997 N N . ALA A 1 132 ? 15.634 -1.623 -23.505 1.00 88.75 132 ALA A N 1
ATOM 998 C CA . ALA A 1 132 ? 14.830 -1.554 -22.279 1.00 88.75 132 ALA A CA 1
ATOM 999 C C . ALA A 1 132 ? 15.219 -2.591 -21.205 1.00 88.75 132 ALA A C 1
ATOM 1001 O O . ALA A 1 132 ? 14.953 -2.367 -20.024 1.00 88.75 132 ALA A O 1
ATOM 1002 N N . ALA A 1 133 ? 15.884 -3.689 -21.585 1.00 90.50 133 ALA A N 1
ATOM 1003 C CA . ALA A 1 133 ? 16.171 -4.823 -20.697 1.00 90.50 133 ALA A CA 1
ATOM 1004 C C . ALA A 1 133 ? 16.892 -4.428 -19.395 1.00 90.50 133 ALA A C 1
ATOM 1006 O O . ALA A 1 133 ? 16.459 -4.796 -18.308 1.00 90.50 133 ALA A O 1
ATOM 1007 N N . GLN A 1 134 ? 17.961 -3.632 -19.499 1.00 89.12 134 GLN A N 1
ATOM 1008 C CA . GLN A 1 134 ? 18.748 -3.180 -18.344 1.00 89.12 134 GLN A CA 1
ATOM 1009 C C . GLN A 1 134 ? 17.932 -2.316 -17.382 1.00 89.12 134 GLN A C 1
ATOM 1011 O O . GLN A 1 134 ? 18.047 -2.436 -16.166 1.00 89.12 134 GLN A O 1
ATOM 1016 N N . TYR A 1 135 ? 17.075 -1.455 -17.929 1.00 84.81 135 TYR A N 1
ATOM 1017 C CA . TYR A 1 135 ? 16.216 -0.616 -17.112 1.00 84.81 135 TYR A CA 1
ATOM 1018 C C . TYR A 1 135 ? 15.170 -1.458 -16.370 1.00 84.81 135 TYR A C 1
ATOM 1020 O O . TYR A 1 135 ? 15.016 -1.301 -15.160 1.00 84.81 135 TYR A O 1
ATOM 1028 N N . VAL A 1 136 ? 14.518 -2.397 -17.064 1.00 86.88 136 VAL A N 1
ATOM 1029 C CA . VAL A 1 136 ? 13.561 -3.344 -16.468 1.00 86.88 136 VAL A CA 1
ATOM 1030 C C . VAL A 1 136 ? 14.211 -4.160 -15.347 1.00 86.88 136 VAL A C 1
ATOM 1032 O O . VAL A 1 136 ? 13.658 -4.206 -14.251 1.00 86.88 136 VAL A O 1
ATOM 1035 N N . ALA A 1 137 ? 15.407 -4.712 -15.573 1.00 87.69 137 ALA A N 1
ATOM 1036 C CA . ALA A 1 137 ? 16.166 -5.430 -14.546 1.00 87.69 137 ALA A CA 1
ATOM 1037 C C . ALA A 1 137 ? 16.454 -4.540 -13.326 1.00 87.69 137 ALA A C 1
ATOM 1039 O O . ALA A 1 137 ? 16.091 -4.886 -12.208 1.00 87.69 137 ALA A O 1
ATOM 1040 N N . SER A 1 138 ? 16.961 -3.320 -13.548 1.00 82.94 138 SER A N 1
ATOM 1041 C CA . SER A 1 138 ? 17.276 -2.386 -12.456 1.00 82.94 138 SER A CA 1
ATOM 1042 C C . SER A 1 138 ? 16.068 -2.012 -11.590 1.00 82.94 138 SER A C 1
ATOM 1044 O O . SER A 1 138 ? 16.216 -1.651 -10.423 1.00 82.94 138 SER A O 1
ATOM 1046 N N . VAL A 1 139 ? 14.867 -2.046 -12.170 1.00 82.50 139 VAL A N 1
ATOM 1047 C CA . VAL A 1 139 ? 13.617 -1.779 -11.462 1.00 82.50 139 VAL A CA 1
ATOM 1048 C C . VAL A 1 139 ? 13.201 -2.984 -10.619 1.00 82.50 139 VAL A C 1
ATOM 1050 O O . VAL A 1 139 ? 12.770 -2.784 -9.482 1.00 82.50 139 VAL A O 1
ATOM 1053 N N . ILE A 1 140 ? 13.357 -4.200 -11.153 1.00 84.81 140 ILE A N 1
ATOM 1054 C CA . ILE A 1 140 ? 13.089 -5.466 -10.456 1.00 84.81 140 ILE A CA 1
ATOM 1055 C C . ILE A 1 140 ? 14.044 -5.631 -9.266 1.00 84.81 140 ILE A C 1
ATOM 1057 O O . ILE A 1 140 ? 13.575 -5.876 -8.158 1.00 84.81 140 ILE A O 1
ATOM 1061 N N . ASP A 1 141 ? 15.342 -5.384 -9.455 1.00 83.19 141 ASP A N 1
ATOM 1062 C CA . ASP A 1 141 ? 16.380 -5.531 -8.417 1.00 83.19 141 ASP A CA 1
ATOM 1063 C C . ASP A 1 141 ? 16.164 -4.623 -7.199 1.00 83.19 141 ASP A C 1
ATOM 1065 O O . ASP A 1 141 ? 16.637 -4.900 -6.097 1.00 83.19 141 ASP A O 1
ATOM 1069 N N . ARG A 1 142 ? 15.459 -3.502 -7.386 1.00 75.88 142 ARG A N 1
ATOM 1070 C CA . ARG A 1 142 ? 15.136 -2.555 -6.308 1.00 75.88 142 ARG A CA 1
ATOM 1071 C C . ARG A 1 142 ? 13.938 -2.990 -5.470 1.00 75.88 142 ARG A C 1
ATOM 1073 O O . ARG A 1 142 ? 13.696 -2.375 -4.431 1.00 75.88 142 ARG A O 1
ATOM 1080 N N . GLN A 1 143 ? 13.181 -3.993 -5.911 1.00 74.94 143 GLN A N 1
ATOM 1081 C CA . GLN A 1 143 ? 12.025 -4.489 -5.176 1.00 74.94 143 GLN A CA 1
ATOM 1082 C C . GLN A 1 143 ? 12.435 -5.584 -4.185 1.00 74.94 143 GLN A C 1
ATOM 1084 O O . GLN A 1 143 ? 13.222 -6.467 -4.527 1.00 74.94 143 GLN A O 1
ATOM 1089 N N . PRO A 1 144 ? 11.869 -5.604 -2.967 1.00 70.19 144 PRO A N 1
ATOM 1090 C CA . PRO A 1 144 ? 12.138 -6.645 -1.978 1.00 70.19 144 PRO A CA 1
ATOM 1091 C C . PRO A 1 144 ? 11.352 -7.937 -2.290 1.00 70.19 144 PRO A C 1
ATOM 1093 O O . PRO A 1 144 ? 10.535 -8.401 -1.491 1.00 70.19 144 PRO A O 1
ATOM 1096 N N . LEU A 1 145 ? 11.566 -8.520 -3.474 1.00 77.50 145 LEU A N 1
ATOM 1097 C CA . LEU A 1 145 ? 10.837 -9.697 -3.954 1.00 77.50 145 LEU A CA 1
ATOM 1098 C C . LEU A 1 145 ? 11.414 -10.984 -3.352 1.00 77.50 145 LEU A C 1
ATOM 1100 O O . LEU A 1 145 ? 12.541 -11.388 -3.636 1.00 77.50 145 LEU A O 1
ATOM 1104 N N . LYS A 1 146 ? 10.619 -11.670 -2.523 1.00 79.12 146 LYS A N 1
ATOM 1105 C CA . LYS A 1 146 ? 10.998 -12.978 -1.969 1.00 79.12 146 LYS A CA 1
ATOM 1106 C C . LYS A 1 146 ? 11.078 -14.023 -3.086 1.00 79.12 146 LYS A C 1
ATOM 1108 O O . LYS A 1 146 ? 10.140 -14.169 -3.860 1.00 79.12 146 LYS A O 1
ATOM 1113 N N . GLY A 1 147 ? 12.164 -14.797 -3.109 1.00 80.81 147 GLY A N 1
ATOM 1114 C CA . GLY A 1 147 ? 12.353 -15.902 -4.059 1.00 80.81 147 GLY A CA 1
ATOM 1115 C C . GLY A 1 147 ? 13.072 -15.527 -5.358 1.00 80.81 147 GLY A C 1
ATOM 1116 O O . GLY A 1 147 ? 13.293 -16.411 -6.181 1.00 80.81 147 GLY A O 1
ATOM 1117 N N . ILE A 1 148 ? 13.476 -14.264 -5.526 1.00 85.31 148 ILE A N 1
ATOM 1118 C CA . ILE A 1 148 ? 14.346 -13.820 -6.621 1.00 85.31 148 ILE A CA 1
ATOM 1119 C C . ILE A 1 148 ? 15.780 -13.742 -6.096 1.00 85.31 148 ILE A C 1
ATOM 1121 O O . ILE A 1 148 ? 16.035 -13.125 -5.063 1.00 85.31 148 ILE A O 1
ATOM 1125 N N . LEU A 1 149 ? 16.703 -14.419 -6.778 1.00 83.56 149 LEU A N 1
ATOM 1126 C CA . LEU A 1 149 ? 18.127 -14.436 -6.419 1.00 83.56 149 LEU A CA 1
ATOM 1127 C C . LEU A 1 149 ? 18.919 -13.323 -7.122 1.00 83.56 149 LEU A C 1
ATOM 1129 O O . LEU A 1 149 ? 19.970 -12.929 -6.620 1.00 83.56 149 LEU A O 1
ATOM 1133 N N . GLY A 1 150 ? 18.412 -12.851 -8.263 1.00 77.75 150 GLY A N 1
ATOM 1134 C CA . GLY A 1 150 ? 18.978 -11.824 -9.133 1.00 77.75 150 GLY A CA 1
ATOM 1135 C C . GLY A 1 150 ? 18.487 -11.991 -10.563 1.00 77.75 150 GLY A C 1
ATOM 1136 O O . GLY A 1 150 ? 17.683 -12.928 -10.798 1.00 77.75 150 GLY A O 1
#

Sequence (150 aa):
MVNSRQDAEIDDDGDVVFKQQRPSTKAARLDAIEQALLSEVITSQSQLSKVLALHGFNVTQATLSRDLDEINAVKIRLTDGRIAYVLGDGTGNRHAMDTVRIDQQVARTLSGLVTEVAHANNIVVIHTPSGAAQYVASVIDRQPLKGILG

Secondary structure (DSSP, 8-state):
-------EEE-TTS-EEEP------HHHHHHHHHHHHHHS-B--HHHHHHHHHHTT----HHHHHHHHHHTT-EEEE-TTS-EEEE---SS--TTHHHHHHHHHHHHHHHTTT--EEEEETTEEEEE--TTTHHHHHHHHTTS--TT---

pLDDT: mean 75.69, std 17.87, range [31.77, 95.31]

Radius of gyration: 21.7 Å; chains: 1; bounding box: 60×42×47 Å

Foldseek 3Di:
DDDDDQDFDADPVRDTDRPQDDDDDLVVLLVQLQVDQLPDFAQDVVSSQVSVVVVNDHDDSVRSVVSCVVQVWDWDQDPVRGIGTHGDPVPPDPCRVVVSVLVVVLCVVVVQFFPDWDDDVLDIDTDGPPPCVVVNVVSVVPDPDPSDPD